Protein AF-A0AAN6LV15-F1 (afdb_monomer)

Structure (mmCIF, N/CA/C/O backbone):
data_AF-A0AAN6LV15-F1
#
_entry.id   AF-A0AAN6LV15-F1
#
loop_
_atom_site.group_PDB
_atom_site.id
_atom_site.type_symbol
_atom_site.label_atom_id
_atom_site.label_alt_id
_atom_site.label_comp_id
_atom_site.label_asym_id
_atom_site.label_entity_id
_atom_site.label_seq_id
_atom_site.pdbx_PDB_ins_code
_atom_site.Cartn_x
_atom_site.Cartn_y
_atom_site.Cartn_z
_atom_site.occupancy
_atom_site.B_iso_or_equiv
_atom_site.auth_seq_id
_atom_site.auth_comp_id
_atom_site.auth_asym_id
_atom_site.auth_atom_id
_atom_site.pdbx_PDB_model_num
ATOM 1 N N . MET A 1 1 ? 30.707 14.503 -8.337 1.00 43.12 1 MET A N 1
ATOM 2 C CA . MET A 1 1 ? 30.090 13.322 -7.709 1.00 43.12 1 MET A CA 1
ATOM 3 C C . MET A 1 1 ? 28.657 13.357 -8.169 1.00 43.12 1 MET A C 1
ATOM 5 O O . MET A 1 1 ? 27.977 14.294 -7.770 1.00 43.12 1 MET A O 1
ATOM 9 N N . ASP A 1 2 ? 28.255 12.474 -9.079 1.00 51.06 2 ASP A N 1
ATOM 10 C CA . ASP A 1 2 ? 26.853 12.421 -9.493 1.00 51.06 2 ASP A CA 1
ATOM 11 C C . ASP A 1 2 ? 25.997 12.102 -8.259 1.00 51.06 2 ASP A C 1
ATOM 13 O O . ASP A 1 2 ? 26.263 11.100 -7.589 1.00 51.06 2 ASP A O 1
ATOM 17 N N . PRO A 1 3 ? 25.038 12.968 -7.891 1.00 62.19 3 PRO A N 1
ATOM 18 C CA . PRO A 1 3 ? 24.199 12.798 -6.707 1.00 62.19 3 PRO A CA 1
ATOM 19 C C . PRO A 1 3 ? 23.083 11.762 -6.921 1.00 62.19 3 PRO A C 1
ATOM 21 O O . PRO A 1 3 ? 22.131 11.717 -6.146 1.00 62.19 3 PRO A O 1
ATOM 24 N N . GLU A 1 4 ? 23.172 10.939 -7.967 1.00 69.31 4 GLU A N 1
ATOM 25 C CA . GLU A 1 4 ? 22.155 9.948 -8.281 1.00 69.31 4 GLU A CA 1
ATOM 26 C C . GLU A 1 4 ? 22.434 8.632 -7.560 1.00 69.31 4 GLU A C 1
ATOM 28 O O . GLU A 1 4 ? 23.417 7.925 -7.802 1.00 69.31 4 GLU A O 1
ATOM 33 N N . HIS A 1 5 ? 21.543 8.296 -6.632 1.00 74.88 5 HIS A N 1
ATOM 34 C CA . HIS A 1 5 ? 21.524 6.986 -6.008 1.00 74.88 5 HIS A CA 1
ATOM 35 C C . HIS A 1 5 ? 20.860 5.977 -6.945 1.00 74.88 5 HIS A C 1
ATOM 37 O O . HIS A 1 5 ? 19.821 6.249 -7.544 1.00 74.88 5 HIS A O 1
ATOM 43 N N . ARG A 1 6 ? 21.451 4.782 -7.044 1.00 85.00 6 ARG A N 1
ATOM 44 C CA . ARG A 1 6 ? 20.890 3.680 -7.830 1.00 85.00 6 ARG A CA 1
ATOM 45 C C . ARG A 1 6 ? 19.478 3.347 -7.331 1.00 85.00 6 ARG A C 1
ATOM 47 O O . ARG A 1 6 ? 19.296 3.093 -6.139 1.00 85.00 6 ARG A O 1
ATOM 54 N N . LYS A 1 7 ? 18.518 3.286 -8.257 1.00 89.25 7 LYS A N 1
ATOM 55 C CA . LYS A 1 7 ? 17.155 2.810 -7.986 1.00 89.25 7 LYS A CA 1
ATOM 56 C C . LYS A 1 7 ? 17.146 1.346 -7.542 1.00 89.25 7 LYS A C 1
ATOM 58 O O . LYS A 1 7 ? 18.056 0.567 -7.842 1.00 89.25 7 LYS A O 1
ATOM 63 N N . ILE A 1 8 ? 16.113 0.977 -6.798 1.00 91.00 8 ILE A N 1
ATOM 64 C CA . ILE A 1 8 ? 15.896 -0.389 -6.333 1.00 91.00 8 ILE A CA 1
ATOM 65 C C . ILE A 1 8 ? 15.261 -1.184 -7.476 1.00 91.00 8 ILE A C 1
ATOM 67 O O . ILE A 1 8 ? 14.148 -0.886 -7.893 1.00 91.00 8 ILE A O 1
ATOM 71 N N . GLU A 1 9 ? 15.963 -2.211 -7.949 1.00 93.06 9 GLU A N 1
ATOM 72 C CA . GLU A 1 9 ? 15.467 -3.119 -8.987 1.00 93.06 9 GLU A CA 1
ATOM 73 C C . GLU A 1 9 ? 14.632 -4.244 -8.371 1.00 93.06 9 GLU A C 1
ATOM 75 O O . GLU A 1 9 ? 15.110 -4.984 -7.505 1.00 93.06 9 GLU A O 1
ATOM 80 N N . LEU A 1 10 ? 13.407 -4.408 -8.860 1.00 92.62 10 LEU A N 1
ATOM 81 C CA . LEU A 1 10 ? 12.545 -5.548 -8.573 1.00 92.62 10 LEU A CA 1
ATOM 82 C C . LEU A 1 10 ? 12.568 -6.545 -9.731 1.00 92.62 10 LEU A C 1
ATOM 84 O O . LEU A 1 10 ? 12.761 -6.176 -10.889 1.00 92.62 10 LEU A O 1
ATOM 88 N N . GLN A 1 11 ? 12.359 -7.821 -9.404 1.00 90.50 11 GLN A N 1
ATOM 89 C CA . GLN A 1 11 ? 12.328 -8.894 -10.399 1.00 90.50 11 GLN A CA 1
ATOM 90 C C . GLN A 1 11 ? 10.990 -8.923 -11.146 1.00 90.50 11 GLN A C 1
ATOM 92 O O . GLN A 1 11 ? 10.932 -9.328 -12.307 1.00 90.50 11 GLN A O 1
ATOM 97 N N . SER A 1 12 ? 9.906 -8.505 -10.484 1.00 88.25 12 SER A N 1
ATOM 98 C CA . SER A 1 12 ? 8.559 -8.546 -11.049 1.00 88.25 12 SER A CA 1
ATOM 99 C C . SER A 1 12 ? 7.612 -7.490 -10.455 1.00 88.25 12 SER A C 1
ATOM 101 O O . SER A 1 12 ? 7.840 -6.998 -9.345 1.00 88.25 12 SER A O 1
ATOM 103 N N . PRO A 1 13 ? 6.486 -7.190 -11.132 1.00 87.94 13 PRO A N 1
ATOM 104 C CA . PRO A 1 13 ? 5.408 -6.378 -10.561 1.00 87.94 13 PRO A CA 1
ATOM 105 C C . PRO A 1 13 ? 4.778 -6.998 -9.304 1.00 87.94 13 PRO A C 1
ATOM 107 O O . PRO A 1 13 ? 4.350 -6.277 -8.401 1.00 87.94 13 PRO A O 1
ATOM 110 N N . ALA A 1 14 ? 4.762 -8.332 -9.209 1.00 89.88 14 ALA A N 1
ATOM 111 C CA . ALA A 1 14 ? 4.242 -9.046 -8.046 1.00 89.88 14 ALA A CA 1
ATOM 112 C C . ALA A 1 14 ? 5.032 -8.717 -6.769 1.00 89.88 14 ALA A C 1
ATOM 114 O O . ALA A 1 14 ? 4.436 -8.588 -5.697 1.00 89.88 14 ALA A O 1
ATOM 115 N N . ASP A 1 15 ? 6.345 -8.495 -6.883 1.00 90.75 15 ASP A N 1
ATOM 116 C CA . ASP A 1 15 ? 7.184 -8.087 -5.752 1.00 90.75 15 ASP A CA 1
ATOM 117 C C . ASP A 1 15 ? 6.777 -6.710 -5.222 1.00 90.75 15 ASP A C 1
ATOM 119 O O . ASP A 1 15 ? 6.704 -6.503 -4.010 1.00 90.75 15 ASP A O 1
ATOM 123 N N . LEU A 1 16 ? 6.447 -5.770 -6.114 1.00 89.88 16 LEU A N 1
ATOM 124 C CA . LEU A 1 16 ? 5.976 -4.445 -5.715 1.00 89.88 16 LEU A CA 1
ATOM 125 C C . LEU A 1 16 ? 4.654 -4.553 -4.949 1.00 89.88 16 LEU A C 1
ATOM 127 O O . LEU A 1 16 ? 4.513 -3.979 -3.866 1.00 89.88 16 LEU A O 1
ATOM 131 N N . THR A 1 17 ? 3.703 -5.332 -5.472 1.00 91.31 17 THR A N 1
ATOM 132 C CA . THR A 1 17 ? 2.42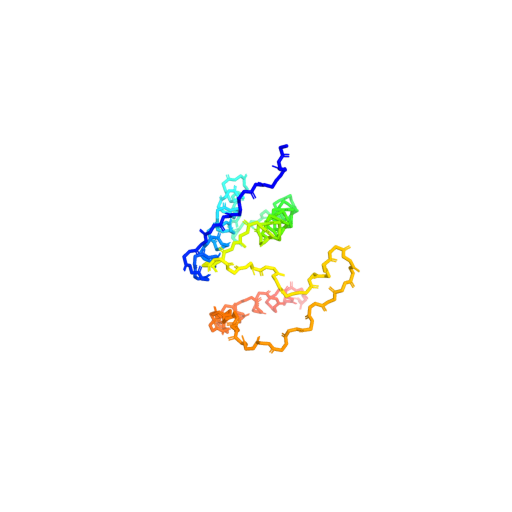6 -5.608 -4.799 1.00 91.31 17 THR A CA 1
ATOM 133 C C . THR A 1 17 ? 2.660 -6.236 -3.429 1.00 91.31 17 THR A C 1
ATOM 135 O O . THR A 1 17 ? 2.100 -5.766 -2.433 1.00 91.31 17 THR A O 1
ATOM 138 N N . HIS A 1 18 ? 3.545 -7.230 -3.351 1.00 91.88 18 HIS A N 1
ATOM 139 C CA . HIS A 1 18 ? 3.911 -7.892 -2.106 1.00 91.88 18 HIS A CA 1
ATOM 140 C C . HIS A 1 18 ? 4.463 -6.904 -1.073 1.00 91.88 18 HIS A C 1
ATOM 142 O O . HIS A 1 18 ? 3.954 -6.849 0.048 1.00 91.88 18 HIS A O 1
ATOM 148 N N . LEU A 1 19 ? 5.425 -6.060 -1.459 1.00 91.94 19 LEU A N 1
ATOM 149 C CA . LEU A 1 19 ? 5.997 -5.029 -0.591 1.00 91.94 19 LEU A CA 1
ATOM 150 C C . LEU A 1 19 ? 4.935 -4.037 -0.106 1.00 91.94 19 LEU A C 1
ATOM 152 O O . LEU A 1 19 ? 4.902 -3.700 1.079 1.00 91.94 19 LEU A O 1
ATOM 156 N N . THR A 1 20 ? 4.023 -3.599 -0.981 1.00 92.38 20 THR A N 1
ATOM 157 C CA . THR A 1 20 ? 2.949 -2.678 -0.572 1.00 92.38 20 THR A CA 1
ATOM 158 C C . THR A 1 20 ? 1.975 -3.318 0.421 1.00 92.38 20 THR A C 1
ATOM 160 O O . THR A 1 20 ? 1.548 -2.664 1.376 1.00 92.38 20 THR A O 1
ATOM 163 N N . SER A 1 21 ? 1.645 -4.599 0.233 1.00 93.38 21 SER A N 1
ATOM 164 C CA . SER A 1 21 ? 0.777 -5.364 1.131 1.00 93.38 21 SER A CA 1
ATOM 165 C C . SER A 1 21 ? 1.441 -5.602 2.487 1.00 93.38 21 SER A C 1
ATOM 167 O O . SER A 1 21 ? 0.839 -5.343 3.535 1.00 93.38 21 SER A O 1
ATOM 169 N N . GLN A 1 22 ? 2.714 -6.010 2.486 1.00 95.31 22 GLN A N 1
ATOM 170 C CA . GLN A 1 22 ? 3.499 -6.185 3.704 1.00 95.31 22 GLN A CA 1
ATOM 171 C C . GLN A 1 22 ? 3.626 -4.879 4.481 1.00 95.31 22 GLN A C 1
ATOM 173 O O . GLN A 1 22 ? 3.407 -4.877 5.689 1.00 95.31 22 GLN A O 1
ATOM 178 N N . LEU A 1 23 ? 3.917 -3.762 3.807 1.00 94.50 23 LEU A N 1
ATOM 179 C CA . LEU A 1 23 ? 4.035 -2.459 4.456 1.00 94.50 23 LEU A CA 1
ATOM 180 C C . LEU A 1 23 ? 2.732 -2.063 5.159 1.00 94.50 23 LEU A C 1
ATOM 182 O O . LEU A 1 23 ? 2.760 -1.697 6.332 1.00 94.50 23 LEU A O 1
ATOM 186 N N . ARG A 1 24 ? 1.590 -2.186 4.471 1.00 94.69 24 ARG A N 1
ATOM 187 C CA . ARG A 1 24 ? 0.267 -1.908 5.056 1.00 94.69 24 ARG A CA 1
ATOM 188 C C . ARG A 1 24 ? -0.028 -2.816 6.247 1.00 94.69 24 ARG A C 1
ATOM 190 O O . ARG A 1 24 ? -0.442 -2.340 7.301 1.00 94.69 24 ARG A O 1
ATOM 197 N N . THR A 1 25 ? 0.237 -4.111 6.102 1.00 95.19 25 THR A N 1
ATOM 198 C CA . THR A 1 25 ? 0.009 -5.105 7.159 1.00 95.19 25 THR A CA 1
ATOM 199 C C . THR A 1 25 ? 0.879 -4.828 8.384 1.00 95.19 25 THR A C 1
ATOM 201 O O . THR A 1 25 ? 0.391 -4.856 9.511 1.00 95.19 25 THR A O 1
ATOM 204 N N . LEU A 1 26 ? 2.159 -4.507 8.182 1.00 97.00 26 LEU A N 1
ATOM 205 C CA . LEU A 1 26 ? 3.087 -4.169 9.257 1.00 97.00 26 LEU A CA 1
ATOM 206 C C . LEU A 1 26 ? 2.710 -2.856 9.939 1.00 97.00 26 LEU A C 1
ATOM 208 O O . LEU A 1 26 ? 2.717 -2.798 11.166 1.00 97.00 26 LEU A O 1
ATOM 212 N N . ALA A 1 27 ? 2.341 -1.825 9.176 1.00 94.81 27 ALA A N 1
ATOM 213 C CA . ALA A 1 27 ? 1.862 -0.562 9.731 1.00 94.81 27 ALA A CA 1
ATOM 214 C C . ALA A 1 27 ? 0.628 -0.786 10.615 1.00 94.81 27 ALA A C 1
ATOM 216 O O . ALA A 1 27 ? 0.572 -0.289 11.742 1.00 94.81 27 ALA A O 1
ATOM 217 N N . ARG A 1 28 ? -0.313 -1.621 10.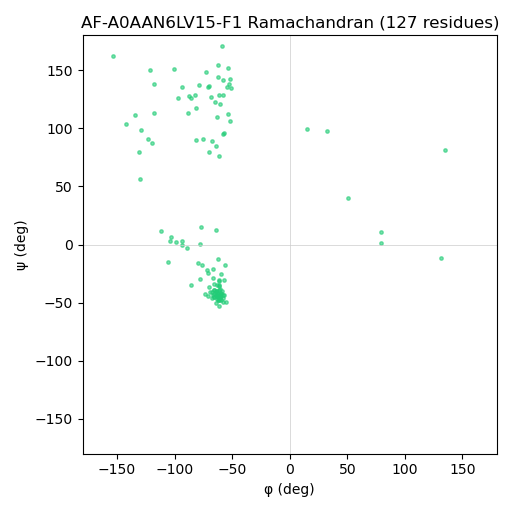155 1.00 93.75 28 ARG A N 1
ATOM 218 C CA . ARG A 1 28 ? -1.498 -1.979 10.934 1.00 93.75 28 ARG A CA 1
ATOM 219 C C . ARG A 1 28 ? -1.158 -2.785 12.182 1.00 93.75 28 ARG A C 1
ATOM 221 O O . ARG A 1 28 ? -1.620 -2.443 13.262 1.00 93.75 28 ARG A O 1
ATOM 228 N N . SER A 1 29 ? -0.292 -3.786 12.056 1.00 95.38 29 SER A N 1
ATOM 229 C CA . SER A 1 29 ? 0.189 -4.585 13.186 1.00 95.38 29 SER A CA 1
ATOM 230 C C . SER A 1 29 ? 0.875 -3.720 14.248 1.00 95.38 29 SER A C 1
ATOM 232 O O . SER A 1 29 ? 0.662 -3.921 15.442 1.00 95.38 29 SER A O 1
ATOM 234 N N . LYS A 1 30 ? 1.661 -2.722 13.828 1.00 95.38 30 LYS A N 1
ATOM 235 C CA . LYS A 1 30 ? 2.295 -1.759 14.735 1.00 95.38 30 LYS A CA 1
ATOM 236 C C . LYS A 1 30 ? 1.281 -0.852 15.418 1.00 95.38 30 LYS A C 1
ATOM 238 O O . LYS A 1 30 ? 1.417 -0.611 16.616 1.00 95.38 30 LYS A O 1
ATOM 243 N N . LEU A 1 31 ? 0.263 -0.395 14.692 1.00 93.81 31 LEU A N 1
ATOM 244 C CA . LEU A 1 31 ? -0.838 0.359 15.279 1.00 93.81 31 LEU A CA 1
ATOM 245 C C . LEU A 1 31 ? -1.584 -0.480 16.315 1.00 93.81 31 LEU A C 1
ATOM 247 O O . LEU A 1 31 ? -1.779 -0.007 17.426 1.00 93.81 31 LEU A O 1
ATOM 251 N N . ASP A 1 32 ? -1.930 -1.727 16.000 1.00 94.00 32 ASP A N 1
ATOM 252 C CA . ASP A 1 32 ? -2.655 -2.612 16.917 1.00 94.00 32 ASP A CA 1
ATOM 253 C C . ASP A 1 32 ? -1.814 -2.996 18.147 1.00 94.00 32 ASP A C 1
ATOM 255 O O . ASP A 1 32 ? -2.358 -3.208 19.228 1.00 94.00 32 ASP A O 1
ATOM 259 N N . GLN A 1 33 ? -0.482 -3.038 18.021 1.00 94.69 33 GLN A N 1
ATOM 260 C CA . GLN A 1 33 ? 0.420 -3.222 19.160 1.00 94.69 33 GLN A CA 1
ATOM 261 C C . GLN A 1 33 ? 0.377 -2.027 20.131 1.00 94.69 33 GLN A C 1
ATOM 263 O O . GLN A 1 33 ? 0.461 -2.225 21.342 1.00 94.69 33 GLN A O 1
ATOM 268 N N . ALA A 1 34 ? 0.281 -0.799 19.613 1.00 93.31 34 ALA A N 1
ATOM 269 C CA . ALA A 1 34 ? 0.264 0.427 20.416 1.00 93.31 34 ALA A CA 1
ATOM 270 C C . ALA A 1 34 ? -1.144 0.802 20.912 1.00 93.31 34 ALA A C 1
ATOM 272 O O . ALA A 1 34 ? -1.295 1.306 22.022 1.00 93.31 34 ALA A O 1
ATOM 273 N N . PHE A 1 35 ? -2.165 0.523 20.101 1.00 91.81 35 PHE A N 1
ATOM 274 C CA . PHE A 1 35 ? -3.578 0.803 20.343 1.00 91.81 35 PHE A CA 1
ATOM 275 C C . PHE A 1 35 ? -4.405 -0.463 20.069 1.00 91.81 35 PHE A C 1
ATOM 277 O O . PHE A 1 35 ? -5.000 -0.598 18.989 1.00 91.81 35 PHE A O 1
ATOM 284 N N . PRO A 1 36 ? -4.438 -1.409 21.030 1.00 90.25 36 PRO A N 1
ATOM 285 C CA . PRO A 1 36 ? -5.146 -2.670 20.866 1.00 90.25 36 PRO A CA 1
ATOM 286 C C . PRO A 1 36 ? -6.617 -2.451 20.493 1.00 90.25 36 PRO A C 1
ATOM 288 O O . PRO A 1 36 ? -7.282 -1.600 21.096 1.00 90.25 36 PRO A O 1
ATOM 291 N N . PRO A 1 37 ? -7.154 -3.206 19.518 1.00 84.12 37 PRO A N 1
ATOM 292 C CA . PRO A 1 37 ? -8.540 -3.061 19.107 1.00 84.12 37 PRO A CA 1
ATOM 293 C C . PRO A 1 37 ? -9.474 -3.379 20.277 1.00 84.12 37 PRO A C 1
ATOM 295 O O . PRO A 1 37 ? -9.373 -4.430 20.913 1.00 84.12 37 PRO A O 1
ATOM 298 N N . GLN A 1 38 ? -10.405 -2.466 20.552 1.00 82.69 38 GLN A N 1
ATOM 299 C CA . GLN A 1 38 ? -11.428 -2.686 21.566 1.00 82.69 38 GLN A CA 1
ATOM 300 C C . GLN A 1 38 ? -12.411 -3.759 21.075 1.00 82.69 38 GLN A C 1
ATOM 302 O O . GLN A 1 38 ? -12.827 -3.727 19.911 1.00 82.69 38 GLN A O 1
ATOM 307 N N . PRO A 1 39 ? -12.807 -4.718 21.929 1.00 80.25 39 PRO A N 1
ATOM 308 C CA . PRO A 1 39 ? -13.796 -5.708 21.544 1.00 80.25 39 PRO A CA 1
ATOM 309 C C . PRO A 1 39 ? -15.124 -5.014 21.229 1.00 80.25 39 PRO A C 1
ATOM 311 O O . PRO A 1 39 ? -15.520 -4.068 21.906 1.00 80.25 39 PRO A O 1
ATOM 314 N N . SER A 1 40 ? -15.857 -5.520 20.238 1.00 69.94 40 SER A N 1
ATOM 315 C CA . SER A 1 40 ? -17.155 -4.964 19.814 1.00 69.94 40 SER A CA 1
ATOM 316 C C . SER A 1 40 ? -18.232 -5.008 20.908 1.00 69.94 40 SER A C 1
ATOM 318 O O . SER A 1 40 ? -19.296 -4.422 20.756 1.00 69.94 40 SER A O 1
ATOM 320 N N . THR A 1 41 ? -17.967 -5.744 21.989 1.00 74.81 41 THR A N 1
ATOM 321 C CA . THR A 1 41 ? -18.809 -5.875 23.182 1.00 74.81 41 THR A CA 1
ATOM 322 C C . THR A 1 41 ? -18.432 -4.886 24.284 1.00 74.81 41 THR A C 1
ATOM 324 O O . THR A 1 41 ? -19.015 -4.931 25.365 1.00 74.81 41 THR A O 1
ATOM 327 N N . SER A 1 42 ? -17.416 -4.050 24.061 1.00 70.75 42 SER A N 1
ATOM 328 C CA . SER A 1 42 ? -16.987 -3.056 25.032 1.00 70.75 42 SER A CA 1
ATOM 329 C C . SER A 1 42 ? -18.064 -1.986 25.171 1.00 70.75 42 SER A C 1
ATOM 331 O O . SER A 1 42 ? -18.492 -1.390 24.187 1.00 70.75 42 SER A O 1
ATOM 333 N N . THR A 1 43 ? -18.501 -1.733 26.402 1.00 76.81 43 THR A N 1
ATOM 334 C CA . THR A 1 43 ? -19.390 -0.612 26.737 1.00 76.81 43 THR A CA 1
ATOM 335 C C . THR A 1 43 ? -18.637 0.718 26.812 1.00 76.81 43 THR A C 1
ATOM 337 O O . THR A 1 43 ? -19.236 1.737 27.155 1.00 76.81 43 THR A O 1
ATOM 340 N N . LEU A 1 44 ? -17.321 0.712 26.562 1.00 73.81 44 LEU A N 1
ATOM 341 C CA . LEU A 1 44 ? -16.520 1.927 26.524 1.00 73.81 44 LEU A CA 1
ATOM 342 C C . LEU A 1 44 ? -16.816 2.748 25.259 1.00 73.81 44 LEU A C 1
ATOM 344 O O . LEU A 1 44 ? -17.101 2.176 24.204 1.00 73.81 44 LEU A O 1
ATOM 348 N N . PRO A 1 45 ? -16.717 4.086 25.355 1.00 77.38 45 PRO A N 1
ATOM 349 C CA . PRO A 1 45 ? -16.761 4.963 24.194 1.00 77.38 45 PRO A CA 1
ATOM 350 C C . PRO A 1 45 ? -15.722 4.570 23.126 1.00 77.38 45 PRO A C 1
ATOM 352 O O . PRO A 1 45 ? -14.669 4.028 23.478 1.00 77.38 45 PRO A O 1
ATOM 355 N N . PRO A 1 46 ? -15.993 4.853 21.837 1.00 78.31 46 PRO A N 1
ATOM 356 C CA . PRO A 1 46 ? -15.021 4.682 20.759 1.00 78.31 46 PRO A CA 1
ATOM 357 C C . PRO A 1 46 ? -13.685 5.371 21.067 1.00 78.31 46 PRO A C 1
ATOM 359 O O . PRO A 1 46 ? -13.653 6.458 21.641 1.00 78.31 46 PRO A O 1
ATOM 362 N N . ASP A 1 47 ? -12.579 4.735 20.677 1.00 86.38 47 ASP A N 1
ATOM 363 C CA . ASP A 1 47 ? -11.235 5.283 20.875 1.00 86.38 47 ASP A CA 1
ATOM 364 C C . ASP A 1 47 ? -10.901 6.308 19.775 1.00 86.38 47 ASP A C 1
ATOM 366 O O . ASP A 1 47 ? -10.372 5.971 18.709 1.00 86.38 47 ASP A O 1
ATOM 370 N N . ASP A 1 48 ? -11.243 7.572 20.038 1.00 91.19 48 ASP A N 1
ATOM 371 C CA . ASP A 1 48 ? -11.018 8.701 19.125 1.00 91.19 48 ASP A CA 1
ATOM 372 C C . ASP A 1 48 ? -9.532 8.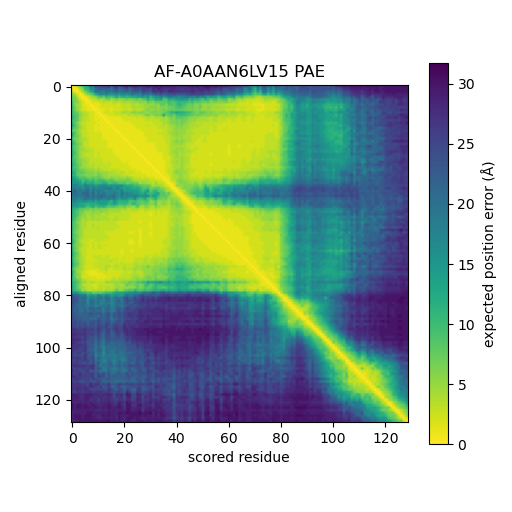930 18.813 1.00 91.19 48 ASP A C 1
ATOM 374 O O . ASP A 1 48 ? -9.186 9.387 17.719 1.00 91.19 48 ASP A O 1
ATOM 378 N N . LEU A 1 49 ? -8.636 8.626 19.760 1.00 91.50 49 LEU A N 1
ATOM 379 C CA . LEU A 1 49 ? -7.197 8.779 19.562 1.00 91.50 49 LEU A CA 1
ATOM 380 C C . LEU A 1 49 ? -6.687 7.716 18.590 1.00 91.50 49 LEU A C 1
ATOM 382 O O . LEU A 1 49 ? -5.961 8.044 17.650 1.00 91.50 49 LEU A O 1
ATOM 386 N N . ARG A 1 50 ? -7.122 6.462 18.760 1.00 92.19 50 ARG A N 1
ATOM 387 C CA . ARG A 1 50 ? -6.804 5.384 17.817 1.00 92.19 50 ARG A CA 1
ATOM 388 C C . ARG A 1 50 ? -7.271 5.725 16.404 1.00 92.19 50 ARG A C 1
ATOM 390 O O . ARG A 1 50 ? -6.510 5.520 15.463 1.00 92.19 50 ARG A O 1
ATOM 397 N N . ALA A 1 51 ? -8.482 6.263 16.246 1.00 91.62 51 ALA A N 1
ATOM 398 C CA . ALA A 1 51 ? -9.014 6.646 14.936 1.00 91.62 51 ALA A CA 1
ATOM 399 C C . ALA A 1 51 ? -8.176 7.745 14.253 1.00 91.62 51 ALA A C 1
ATOM 401 O O . ALA A 1 51 ? -7.890 7.663 13.058 1.00 91.62 51 ALA A O 1
ATOM 402 N N . GLN A 1 52 ? -7.731 8.752 15.009 1.00 95.31 52 GLN A N 1
ATOM 403 C CA . GLN A 1 52 ? -6.854 9.806 14.486 1.00 95.31 52 GLN A CA 1
ATOM 404 C C . GLN A 1 52 ? -5.482 9.263 14.079 1.00 95.31 52 GLN A C 1
ATOM 406 O O . GLN A 1 52 ? -4.992 9.571 12.992 1.00 95.31 52 GLN A O 1
ATOM 411 N N . VAL A 1 53 ? -4.874 8.428 14.925 1.00 95.81 53 VAL A N 1
ATOM 412 C CA . VAL A 1 53 ? -3.576 7.805 14.633 1.00 95.81 53 VAL A CA 1
ATOM 413 C C . VAL A 1 53 ? -3.676 6.885 13.420 1.00 95.81 53 VAL A C 1
ATOM 415 O O . VAL A 1 53 ? -2.787 6.908 12.577 1.00 95.81 53 VAL A O 1
ATOM 418 N N . GLU A 1 54 ? -4.762 6.125 13.284 1.00 94.38 54 GLU A N 1
ATOM 419 C CA . GLU A 1 54 ? -5.046 5.306 12.100 1.00 94.38 54 GLU A CA 1
ATOM 420 C C . GLU A 1 54 ? -5.034 6.147 10.825 1.00 94.38 54 GLU A C 1
ATOM 422 O O . GLU A 1 54 ? -4.271 5.846 9.910 1.00 94.38 54 GLU A O 1
ATOM 427 N N . SER A 1 55 ? -5.750 7.274 10.813 1.00 95.56 55 SER A N 1
ATOM 428 C CA . SER A 1 55 ? -5.733 8.189 9.670 1.00 95.56 55 SER A CA 1
ATOM 429 C C . SER A 1 55 ? -4.338 8.753 9.368 1.00 95.56 55 SER A C 1
ATOM 431 O O . SER A 1 55 ? -3.994 8.926 8.198 1.00 95.56 55 SER A O 1
ATOM 433 N N . MET A 1 56 ? -3.533 9.062 10.391 1.00 97.00 56 MET A N 1
ATOM 434 C CA . MET A 1 56 ? -2.166 9.564 10.203 1.00 97.00 56 MET A CA 1
ATOM 435 C C . MET A 1 56 ? -1.230 8.483 9.656 1.00 97.00 56 MET A C 1
ATOM 437 O O . MET A 1 56 ? -0.418 8.762 8.775 1.00 97.00 56 MET A O 1
ATOM 441 N N . VAL A 1 57 ? -1.346 7.252 10.158 1.00 96.25 57 VAL A N 1
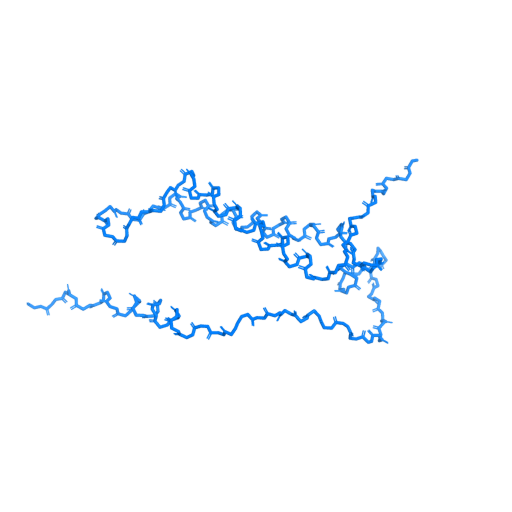ATOM 442 C CA . VAL A 1 57 ? -0.568 6.102 9.685 1.00 96.25 57 VAL A CA 1
ATOM 443 C C . VAL A 1 57 ? -0.919 5.790 8.234 1.00 96.25 57 VAL A C 1
ATOM 445 O O . VAL A 1 57 ? -0.011 5.595 7.430 1.00 96.25 57 VAL A O 1
ATOM 448 N N . ASP A 1 58 ? -2.199 5.818 7.870 1.00 94.31 58 ASP A N 1
ATOM 449 C CA . ASP A 1 58 ? -2.636 5.590 6.492 1.00 94.31 58 ASP A CA 1
ATOM 450 C C . ASP A 1 58 ? -2.085 6.658 5.538 1.00 94.31 58 ASP A C 1
ATOM 452 O O . ASP A 1 58 ? -1.547 6.328 4.476 1.00 94.31 58 ASP A O 1
ATOM 456 N N . ALA A 1 59 ? -2.139 7.934 5.935 1.00 95.44 59 ALA A N 1
ATOM 457 C CA . ALA A 1 59 ? -1.558 9.032 5.163 1.00 95.44 59 ALA A CA 1
ATOM 458 C C . ALA A 1 59 ? -0.034 8.884 5.011 1.00 95.44 59 ALA A C 1
ATOM 460 O O . ALA A 1 59 ? 0.506 9.061 3.917 1.00 95.44 59 ALA A O 1
ATOM 461 N N . PHE A 1 60 ? 0.657 8.501 6.086 1.00 95.81 60 PHE A N 1
ATOM 462 C CA . PHE A 1 60 ? 2.094 8.247 6.063 1.00 95.81 60 PHE A CA 1
ATOM 463 C C . PHE A 1 60 ? 2.454 7.088 5.126 1.00 95.81 60 PHE A C 1
ATOM 465 O O . PHE A 1 60 ? 3.334 7.232 4.279 1.00 95.81 60 PHE A O 1
ATOM 472 N N . VAL A 1 61 ? 1.754 5.954 5.223 1.00 94.19 61 VAL A N 1
ATOM 473 C CA . VAL A 1 61 ? 1.973 4.800 4.338 1.00 94.19 61 V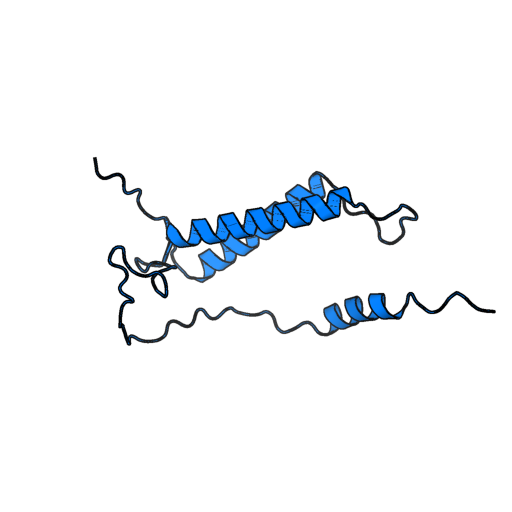AL A CA 1
ATOM 474 C C . VAL A 1 61 ? 1.732 5.193 2.881 1.00 94.19 61 VAL A C 1
ATOM 476 O O . VAL A 1 61 ? 2.532 4.835 2.019 1.00 94.19 61 VAL A O 1
ATOM 479 N N . ALA A 1 62 ? 0.686 5.972 2.592 1.00 91.94 62 ALA A N 1
ATOM 480 C CA . ALA A 1 62 ? 0.427 6.475 1.245 1.00 91.94 62 ALA A CA 1
ATOM 481 C C . ALA A 1 62 ? 1.574 7.357 0.720 1.00 91.94 62 ALA A C 1
ATOM 483 O O . ALA A 1 62 ? 2.014 7.182 -0.418 1.00 91.94 62 ALA A O 1
ATOM 484 N N . GLN A 1 63 ? 2.106 8.256 1.553 1.00 92.25 63 GLN A N 1
ATOM 485 C CA . GLN A 1 63 ? 3.251 9.095 1.199 1.00 92.25 63 GLN A CA 1
ATOM 486 C C . GLN A 1 63 ? 4.511 8.261 0.930 1.00 92.25 63 GLN A C 1
ATOM 488 O O . GLN A 1 63 ? 5.197 8.493 -0.066 1.00 92.25 63 GLN A O 1
ATOM 493 N N . VAL A 1 64 ? 4.799 7.270 1.778 1.00 94.19 64 VAL A N 1
ATOM 494 C CA . VAL A 1 64 ? 5.941 6.361 1.601 1.00 94.19 64 VAL A CA 1
ATOM 495 C C . VAL A 1 64 ? 5.808 5.581 0.299 1.00 94.19 64 VAL A C 1
ATOM 497 O O . VAL A 1 64 ? 6.752 5.550 -0.483 1.00 94.19 64 VAL A O 1
ATOM 500 N N . LEU A 1 65 ? 4.639 4.997 0.027 1.00 90.50 65 LEU A N 1
ATOM 501 C CA . LEU A 1 65 ? 4.395 4.258 -1.213 1.00 90.50 65 LEU A CA 1
ATOM 502 C C . LEU A 1 65 ? 4.533 5.154 -2.449 1.00 90.50 65 LEU A C 1
ATOM 504 O O . LEU A 1 65 ? 5.101 4.720 -3.449 1.00 90.50 65 LEU A O 1
ATOM 508 N N . SER A 1 66 ? 4.064 6.402 -2.375 1.00 88.69 66 SER A N 1
ATOM 509 C CA . SER A 1 66 ? 4.249 7.386 -3.444 1.00 88.69 66 SER A CA 1
ATOM 510 C C . SER A 1 66 ? 5.734 7.674 -3.689 1.00 88.69 66 SER A C 1
ATOM 512 O O . SER A 1 66 ? 6.219 7.496 -4.804 1.00 88.69 66 SER A O 1
ATOM 514 N N . GLY A 1 67 ? 6.498 8.023 -2.649 1.00 87.12 67 GLY A N 1
ATOM 515 C CA . GLY A 1 67 ? 7.937 8.292 -2.771 1.00 87.12 67 GLY A CA 1
ATOM 516 C C . GLY A 1 67 ? 8.750 7.072 -3.218 1.00 87.12 67 GLY A C 1
ATOM 517 O O . GLY A 1 67 ? 9.690 7.194 -4.002 1.00 87.12 67 GLY A O 1
ATOM 518 N N . MET A 1 68 ? 8.353 5.879 -2.778 1.00 88.62 68 MET A N 1
ATOM 519 C CA . MET A 1 68 ? 8.998 4.619 -3.133 1.00 88.62 68 MET A CA 1
ATOM 520 C C . MET A 1 68 ? 8.887 4.320 -4.631 1.00 88.62 68 MET A C 1
ATOM 522 O O . MET A 1 68 ? 9.875 3.919 -5.238 1.00 88.62 68 MET A O 1
ATOM 526 N N . ARG A 1 69 ? 7.728 4.581 -5.251 1.00 86.38 69 ARG A N 1
ATOM 527 C CA . ARG A 1 69 ? 7.521 4.367 -6.694 1.00 86.38 69 ARG A CA 1
ATOM 528 C C . ARG A 1 69 ? 8.526 5.143 -7.565 1.00 86.38 69 ARG A C 1
ATOM 530 O O . ARG A 1 69 ? 8.899 4.648 -8.617 1.00 86.38 69 ARG A O 1
ATOM 537 N N . HIS A 1 70 ? 9.015 6.305 -7.117 1.00 85.44 70 HIS A N 1
ATOM 538 C CA . HIS A 1 70 ? 10.004 7.114 -7.855 1.00 85.44 70 HIS A CA 1
ATOM 539 C C . HIS A 1 70 ? 11.408 6.490 -7.853 1.00 85.44 70 HIS A C 1
ATOM 541 O O . HIS A 1 70 ? 12.226 6.789 -8.720 1.00 85.44 70 HIS A O 1
ATOM 547 N N . ASN A 1 71 ? 11.681 5.623 -6.877 1.00 88.44 71 ASN A N 1
ATOM 548 C CA . ASN A 1 71 ? 12.993 5.036 -6.620 1.00 88.44 71 ASN A CA 1
ATOM 549 C C . ASN A 1 71 ? 13.036 3.528 -6.907 1.00 88.44 71 ASN A C 1
ATOM 551 O O . ASN A 1 71 ? 13.997 2.865 -6.514 1.00 88.44 71 ASN A O 1
ATOM 555 N N . ILE A 1 72 ? 12.005 2.984 -7.562 1.00 90.81 72 ILE A N 1
ATOM 556 C CA . ILE A 1 72 ? 11.914 1.575 -7.946 1.00 90.81 72 ILE A CA 1
ATOM 557 C C . ILE A 1 72 ? 11.833 1.450 -9.466 1.00 90.81 72 ILE A C 1
ATOM 559 O O . ILE A 1 72 ? 11.074 2.164 -10.125 1.00 90.81 72 ILE A O 1
ATOM 563 N N . SER A 1 73 ? 12.566 0.476 -9.982 1.00 91.50 73 SER A N 1
ATOM 564 C CA . SER A 1 73 ? 12.489 -0.026 -11.349 1.00 91.50 73 SER A CA 1
ATOM 565 C C . SER A 1 73 ? 12.167 -1.523 -11.326 1.00 91.50 73 SER A C 1
ATOM 567 O O . SER A 1 73 ? 12.477 -2.232 -10.369 1.00 91.50 73 SER A O 1
ATOM 569 N N . ILE A 1 74 ? 11.485 -2.009 -12.358 1.00 89.50 74 ILE A N 1
ATOM 570 C CA . ILE A 1 74 ? 11.170 -3.423 -12.559 1.00 89.50 74 ILE A CA 1
ATOM 571 C C . ILE A 1 74 ? 11.857 -3.831 -13.855 1.00 89.50 74 ILE A C 1
ATOM 573 O O . ILE A 1 74 ? 11.496 -3.342 -14.922 1.00 89.50 74 ILE A O 1
ATOM 577 N N . ASN A 1 75 ? 12.862 -4.703 -13.766 1.00 87.06 75 ASN A N 1
ATOM 578 C CA . ASN A 1 75 ? 13.662 -5.129 -14.920 1.00 87.06 75 ASN A CA 1
ATOM 579 C C . ASN A 1 75 ? 14.199 -3.949 -15.764 1.00 87.06 75 ASN A C 1
ATOM 581 O O . ASN A 1 75 ? 14.196 -4.004 -16.993 1.00 87.06 75 ASN A O 1
ATOM 585 N N . GLY A 1 76 ? 14.643 -2.870 -15.108 1.00 82.75 76 GLY A N 1
ATOM 586 C CA . GLY A 1 76 ? 15.142 -1.658 -15.768 1.00 82.75 76 GLY A CA 1
ATOM 587 C C . GLY A 1 76 ? 14.072 -0.692 -16.298 1.00 82.75 76 GLY A C 1
ATOM 588 O O . GLY A 1 76 ? 14.433 0.343 -16.854 1.00 82.75 76 GLY A O 1
ATOM 589 N N . VAL A 1 77 ? 12.779 -0.987 -16.118 1.00 83.19 77 VAL A N 1
ATOM 590 C CA . VAL A 1 77 ? 11.672 -0.070 -16.436 1.00 83.19 77 VAL A CA 1
ATOM 591 C C . VAL A 1 77 ? 11.230 0.662 -15.173 1.00 83.19 77 VAL A C 1
ATOM 593 O O . VAL A 1 77 ? 10.907 0.043 -14.160 1.00 83.19 77 VAL A O 1
ATOM 596 N N . ASP A 1 78 ? 11.194 1.989 -15.222 1.00 84.38 78 ASP A N 1
ATOM 597 C CA . ASP A 1 78 ? 10.764 2.814 -14.094 1.00 84.38 78 ASP A CA 1
ATOM 598 C C . ASP A 1 78 ? 9.257 2.703 -13.833 1.00 84.38 78 ASP A C 1
ATOM 600 O O . ASP A 1 78 ? 8.434 2.855 -14.735 1.00 84.38 78 ASP A O 1
ATOM 604 N N . VAL A 1 79 ? 8.882 2.557 -12.560 1.00 78.31 79 VAL A N 1
ATOM 605 C CA . VAL A 1 79 ? 7.472 2.426 -12.144 1.00 78.31 79 VAL A CA 1
ATOM 606 C C . VAL A 1 79 ? 6.658 3.713 -12.382 1.00 78.31 79 VAL A C 1
ATOM 608 O O . VAL A 1 79 ? 5.434 3.657 -12.477 1.00 78.31 79 VAL A O 1
ATOM 611 N N . ILE A 1 80 ? 7.311 4.878 -12.493 1.00 69.81 80 ILE A N 1
ATOM 612 C CA . ILE A 1 80 ? 6.663 6.197 -12.674 1.00 69.81 80 ILE A CA 1
ATOM 613 C C . ILE A 1 80 ? 6.762 6.738 -14.108 1.00 69.81 80 ILE A C 1
ATOM 615 O O . ILE A 1 80 ? 6.227 7.805 -14.394 1.00 69.81 80 ILE A O 1
ATOM 619 N N . ALA A 1 81 ? 7.338 5.995 -15.058 1.00 52.22 81 ALA A N 1
ATOM 620 C CA . ALA A 1 81 ? 7.552 6.473 -16.431 1.00 52.22 81 ALA A CA 1
ATOM 621 C C . ALA A 1 81 ? 6.280 6.787 -17.261 1.00 52.22 81 ALA A C 1
ATOM 623 O O . ALA A 1 81 ? 6.377 7.028 -18.460 1.00 52.22 81 ALA A O 1
ATOM 624 N N . ARG A 1 82 ? 5.081 6.857 -16.668 1.00 45.66 82 ARG A N 1
ATOM 625 C CA . ARG A 1 82 ? 3.893 7.413 -17.329 1.00 45.66 82 ARG A CA 1
ATOM 626 C C . ARG A 1 82 ? 3.193 8.458 -16.463 1.00 45.66 82 ARG A C 1
ATOM 628 O O . ARG A 1 82 ? 2.376 8.126 -15.608 1.00 45.66 82 ARG A O 1
ATOM 635 N N . GLY A 1 83 ? 3.476 9.731 -16.752 1.00 47.34 83 GLY A N 1
ATOM 636 C CA . GLY A 1 83 ? 2.607 10.859 -16.392 1.00 47.34 83 GLY A CA 1
ATOM 637 C C . GLY A 1 83 ? 3.281 12.053 -15.715 1.00 47.34 83 GLY A C 1
ATOM 638 O O . GLY A 1 83 ? 2.647 13.101 -15.616 1.00 47.34 83 GLY A O 1
ATOM 639 N N . ALA A 1 84 ? 4.533 11.932 -15.271 1.00 48.47 84 ALA A N 1
ATOM 640 C CA . ALA A 1 84 ? 5.308 13.096 -14.854 1.00 48.47 84 ALA A CA 1
ATOM 641 C C . ALA A 1 84 ? 5.910 13.762 -16.104 1.00 48.47 84 ALA A C 1
ATOM 643 O O . ALA A 1 84 ? 6.506 13.044 -16.911 1.00 48.47 84 ALA A O 1
ATOM 644 N N . PRO A 1 85 ? 5.739 15.083 -16.300 1.00 49.72 85 PRO A N 1
ATOM 645 C CA . PRO A 1 85 ? 6.526 15.785 -17.299 1.00 49.72 85 PRO A CA 1
ATOM 646 C C . PRO A 1 85 ? 8.009 15.605 -16.958 1.00 49.72 85 PRO A C 1
ATOM 648 O O . PRO A 1 85 ? 8.382 15.587 -15.781 1.00 49.72 85 PRO A O 1
ATOM 651 N N . ASP A 1 86 ? 8.833 15.435 -17.982 1.00 57.72 86 ASP A N 1
ATOM 652 C CA . ASP A 1 86 ? 10.286 15.515 -17.845 1.00 57.72 86 ASP A CA 1
ATOM 653 C C . ASP A 1 86 ? 10.700 16.908 -17.305 1.00 57.72 86 ASP A C 1
ATOM 655 O O . ASP A 1 86 ? 9.874 17.816 -17.161 1.00 57.72 86 ASP A O 1
ATOM 659 N N . GLU A 1 87 ? 11.975 17.088 -16.937 1.00 54.38 87 GLU A N 1
ATOM 660 C CA . GLU A 1 87 ? 12.478 18.349 -16.354 1.00 54.38 87 GLU A CA 1
ATOM 661 C C . GLU A 1 87 ? 12.222 19.584 -17.248 1.00 54.38 87 GLU A C 1
ATOM 663 O O . GLU A 1 87 ? 12.200 20.713 -16.754 1.00 54.38 87 GLU A O 1
ATOM 668 N N . ASP A 1 88 ? 11.939 19.362 -18.536 1.00 57.78 88 ASP A N 1
ATOM 669 C CA . ASP A 1 88 ? 11.608 20.369 -19.545 1.00 57.78 88 ASP A CA 1
ATOM 670 C C . ASP A 1 88 ? 10.091 20.615 -19.718 1.00 57.78 88 ASP A C 1
ATOM 672 O O . ASP A 1 88 ? 9.677 21.423 -20.555 1.00 57.78 88 ASP A O 1
ATOM 676 N N . GLY A 1 89 ? 9.231 19.972 -18.919 1.00 56.00 89 GLY A N 1
ATOM 677 C CA . GLY A 1 89 ? 7.779 20.183 -18.960 1.00 56.00 89 GLY A CA 1
ATOM 678 C C . GLY A 1 89 ? 7.063 19.453 -20.104 1.00 56.00 89 GLY A C 1
ATOM 679 O O . GLY A 1 89 ? 5.891 19.733 -20.371 1.00 56.00 89 GLY A O 1
ATOM 680 N N . ASN A 1 90 ? 7.747 18.544 -20.791 1.00 53.94 90 ASN A N 1
ATOM 681 C CA . ASN A 1 90 ? 7.250 17.788 -21.923 1.00 53.94 90 ASN A CA 1
ATOM 682 C C . ASN A 1 90 ? 6.681 16.430 -21.464 1.00 53.94 90 ASN A C 1
ATOM 684 O O . ASN A 1 90 ? 7.214 15.716 -20.616 1.00 53.94 90 ASN A O 1
ATOM 688 N N . PHE A 1 91 ? 5.519 16.076 -22.009 1.00 50.81 91 PHE A N 1
ATOM 689 C CA . PHE A 1 91 ? 4.941 14.754 -21.801 1.00 50.81 91 PHE A CA 1
ATOM 690 C C . PHE A 1 91 ? 5.515 13.830 -22.875 1.00 50.81 91 PHE A C 1
ATOM 692 O O . PHE A 1 91 ? 5.424 14.181 -24.054 1.00 50.81 91 PHE A O 1
ATOM 699 N N . PRO A 1 92 ? 6.091 12.668 -22.523 1.00 50.62 92 PRO A N 1
ATOM 700 C CA . PRO A 1 92 ? 6.571 11.740 -23.533 1.00 50.62 92 PRO A CA 1
ATOM 701 C C . PRO A 1 92 ? 5.383 11.245 -24.372 1.00 50.62 92 PRO A C 1
ATOM 703 O O . PRO A 1 92 ? 4.526 10.502 -23.890 1.00 50.62 92 PRO A O 1
ATOM 706 N N . ASP A 1 93 ? 5.328 11.687 -25.630 1.00 46.59 93 ASP A N 1
ATOM 707 C CA . ASP A 1 93 ? 4.477 11.123 -26.679 1.00 46.59 93 ASP A CA 1
ATOM 708 C C . ASP A 1 93 ? 5.034 9.741 -27.031 1.00 46.59 93 ASP A C 1
ATOM 710 O O . ASP A 1 93 ? 5.809 9.588 -27.970 1.00 46.59 93 ASP A O 1
ATOM 714 N N . ASP A 1 94 ? 4.728 8.732 -26.211 1.00 43.53 94 ASP A N 1
ATOM 715 C CA . ASP A 1 94 ? 5.078 7.348 -26.531 1.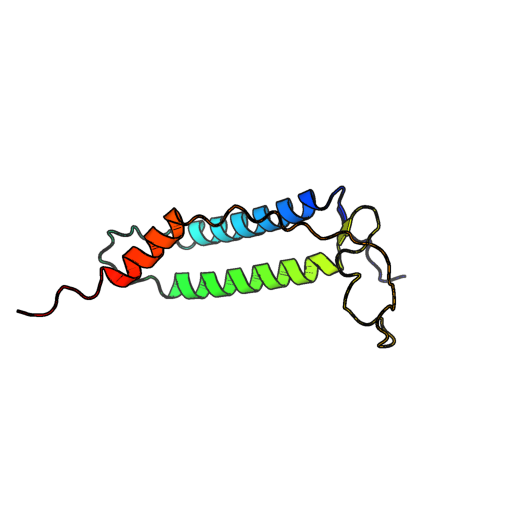00 43.53 94 ASP A CA 1
ATOM 716 C C . ASP A 1 94 ? 3.828 6.466 -26.527 1.00 43.53 94 ASP A C 1
ATOM 718 O O . ASP A 1 94 ? 3.387 5.872 -25.531 1.00 43.53 94 ASP A O 1
ATOM 722 N N . GLN A 1 95 ? 3.260 6.403 -27.730 1.00 44.84 95 GLN A N 1
ATOM 723 C CA . GLN A 1 95 ? 2.430 5.323 -28.233 1.00 44.84 95 GLN A CA 1
ATOM 724 C C . GLN A 1 95 ? 3.266 4.029 -28.252 1.00 44.84 95 GLN A C 1
ATOM 726 O O . GLN A 1 95 ? 3.728 3.593 -29.302 1.00 44.84 95 GLN A O 1
ATOM 731 N N . LYS A 1 96 ? 3.484 3.415 -27.085 1.00 41.41 96 LYS A N 1
ATOM 732 C CA . LYS A 1 96 ? 3.974 2.035 -26.966 1.00 41.41 96 LYS A CA 1
ATOM 733 C C . LYS A 1 96 ? 3.172 1.265 -25.921 1.00 41.41 96 LYS A C 1
ATOM 735 O O . LYS A 1 96 ? 3.133 1.618 -24.742 1.00 41.41 96 LYS A O 1
ATOM 740 N N . GLU A 1 97 ? 2.411 0.316 -26.453 1.00 37.56 97 GLU A N 1
ATOM 741 C CA . GLU A 1 97 ? 2.151 -1.038 -25.954 1.00 37.56 97 GLU A CA 1
ATOM 742 C C . GLU A 1 97 ? 2.143 -1.209 -24.426 1.00 37.56 97 GLU A C 1
ATOM 744 O O . GLU A 1 97 ? 3.166 -1.308 -23.761 1.00 37.56 97 GLU A O 1
ATOM 749 N N . GLU A 1 98 ? 0.920 -1.190 -23.898 1.00 48.25 98 GLU A N 1
ATOM 750 C CA . GLU A 1 98 ? 0.390 -2.094 -22.870 1.00 48.25 98 GLU A CA 1
ATOM 751 C C . GLU A 1 98 ? 1.404 -2.950 -22.085 1.00 48.25 98 GLU A C 1
ATOM 753 O O . GLU A 1 98 ? 1.716 -4.077 -22.452 1.00 48.25 98 GLU A O 1
ATOM 758 N N . GLU A 1 99 ? 1.740 -2.495 -20.881 1.00 40.97 99 GLU A N 1
ATOM 759 C CA . GLU A 1 99 ? 1.735 -3.384 -19.723 1.00 40.97 99 GLU A CA 1
ATOM 760 C C . GLU A 1 99 ? 0.732 -2.783 -18.744 1.00 40.97 99 GLU A C 1
ATOM 762 O O . GLU A 1 99 ? 1.023 -1.899 -17.937 1.00 40.97 99 GLU A O 1
ATOM 767 N N . VAL A 1 100 ? -0.529 -3.172 -18.934 1.00 42.78 100 VAL A N 1
ATOM 768 C CA . VAL A 1 100 ? -1.585 -2.936 -17.957 1.00 42.78 100 VAL A CA 1
ATOM 769 C C . VAL A 1 100 ? -1.046 -3.514 -16.657 1.00 42.78 100 VAL A C 1
ATOM 771 O O . VAL A 1 100 ? -0.855 -4.723 -16.564 1.00 42.78 100 VAL A O 1
ATOM 774 N N . VAL A 1 101 ? -0.765 -2.668 -15.664 1.00 46.47 101 VAL A N 1
ATOM 775 C CA . VAL A 1 101 ? -0.665 -3.125 -14.280 1.00 46.47 101 VAL A CA 1
ATOM 776 C C . VAL A 1 101 ? -2.012 -3.778 -14.012 1.00 46.47 101 VAL A C 1
ATOM 778 O O . VAL A 1 101 ? -3.006 -3.087 -13.789 1.00 46.47 101 VAL A O 1
ATOM 781 N N . ILE A 1 102 ? -2.082 -5.101 -14.161 1.00 41.84 102 ILE A N 1
ATOM 782 C CA . ILE A 1 102 ? -3.239 -5.875 -13.752 1.00 41.84 102 ILE A CA 1
ATOM 783 C C . ILE A 1 102 ? -3.199 -5.753 -12.235 1.00 41.84 102 ILE A C 1
ATOM 785 O O . ILE A 1 102 ? -2.517 -6.508 -11.547 1.00 41.84 102 ILE A O 1
ATOM 789 N N . GLU A 1 103 ? -3.847 -4.715 -11.712 1.00 47.25 103 GLU A N 1
ATOM 790 C CA . GLU A 1 103 ? -4.280 -4.702 -10.330 1.00 47.25 103 GLU A CA 1
ATOM 791 C C . GLU A 1 103 ? -5.184 -5.930 -10.213 1.00 47.25 103 GLU A C 1
ATOM 793 O O . GLU A 1 103 ? -6.342 -5.910 -10.632 1.00 47.25 103 GLU A O 1
ATOM 798 N N . GLU A 1 104 ? -4.620 -7.054 -9.763 1.00 47.12 104 GLU A N 1
ATOM 799 C CA . GLU A 1 104 ? -5.382 -8.242 -9.404 1.00 47.12 104 GLU A CA 1
ATOM 800 C C . GLU A 1 104 ? -6.263 -7.850 -8.215 1.00 47.12 104 GLU A C 1
ATOM 802 O O . GLU A 1 104 ? -5.897 -7.984 -7.049 1.00 47.12 104 GLU A O 1
ATOM 807 N N . PHE A 1 105 ? -7.422 -7.265 -8.515 1.00 47.38 105 PHE A N 1
ATOM 808 C CA . PHE A 1 105 ? -8.455 -7.026 -7.531 1.00 47.38 105 PHE A CA 1
ATOM 809 C C . PHE A 1 105 ? -8.952 -8.386 -7.063 1.00 47.38 105 PHE A C 1
ATOM 811 O O . PHE A 1 105 ? -9.454 -9.186 -7.858 1.00 47.38 105 PHE A O 1
ATOM 818 N N . GLU A 1 106 ? -8.863 -8.635 -5.758 1.00 56.84 106 GLU A N 1
ATOM 819 C CA . GLU A 1 106 ? -9.676 -9.687 -5.168 1.00 56.84 106 GLU A CA 1
ATOM 820 C C . GLU A 1 106 ? -11.147 -9.444 -5.561 1.00 56.84 106 GLU A C 1
ATOM 822 O O . GLU A 1 106 ? -11.607 -8.292 -5.558 1.00 56.84 106 GLU A O 1
ATOM 827 N N . PRO A 1 107 ? -11.902 -10.499 -5.921 1.00 61.75 107 PRO A N 1
ATOM 828 C C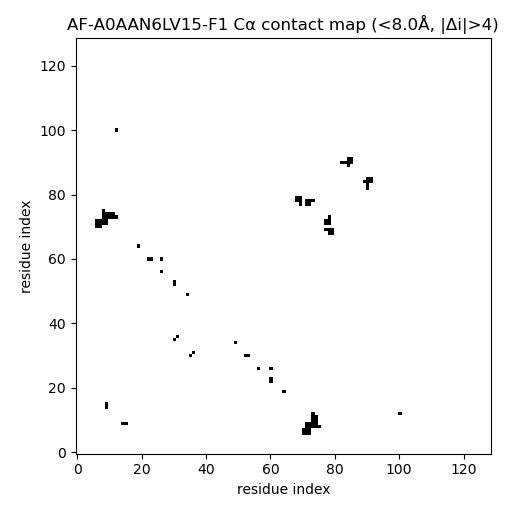A . PRO A 1 107 ? -13.312 -10.367 -6.238 1.00 61.75 107 PRO A CA 1
ATOM 829 C C . PRO A 1 107 ? -14.035 -9.623 -5.120 1.00 61.75 107 PRO A C 1
ATOM 831 O O . PRO A 1 107 ? -13.847 -9.913 -3.940 1.00 61.75 107 PRO A O 1
ATOM 834 N N . PHE A 1 108 ? -14.884 -8.674 -5.502 1.00 43.66 108 PHE A N 1
ATOM 835 C CA . PHE A 1 108 ? -15.653 -7.864 -4.568 1.00 43.66 108 PHE A CA 1
ATOM 836 C C . PHE A 1 108 ? -16.420 -8.749 -3.566 1.00 43.66 108 PHE A C 1
ATOM 838 O O . PHE A 1 108 ? -17.422 -9.375 -3.922 1.00 43.66 108 PHE A O 1
ATOM 845 N N . ASP A 1 109 ? -15.966 -8.812 -2.307 1.00 68.50 109 ASP A N 1
ATOM 846 C CA . ASP A 1 109 ? -16.601 -9.656 -1.291 1.00 68.50 109 ASP A CA 1
ATOM 847 C C . ASP A 1 109 ? -17.920 -9.028 -0.806 1.00 68.50 109 ASP A C 1
ATOM 849 O O . ASP A 1 109 ? -17.999 -8.245 0.152 1.00 68.50 109 ASP A O 1
ATOM 853 N N . GLU A 1 110 ? -19.009 -9.403 -1.479 1.00 71.75 110 GLU A N 1
ATOM 854 C CA . GLU A 1 110 ? -20.359 -8.973 -1.131 1.00 71.75 110 GLU A CA 1
ATOM 855 C C . GLU A 1 110 ? -20.782 -9.380 0.288 1.00 71.75 110 GLU A C 1
ATOM 857 O O . GLU A 1 110 ? -21.653 -8.728 0.876 1.00 71.75 110 GLU A O 1
ATOM 862 N N . LYS A 1 111 ? -20.209 -10.451 0.863 1.00 67.25 111 LYS A N 1
ATOM 863 C CA . LYS A 1 111 ? -20.534 -10.880 2.232 1.00 67.25 111 LYS A CA 1
ATOM 864 C C . LYS A 1 111 ? -19.918 -9.927 3.248 1.00 67.25 111 LYS A C 1
ATOM 866 O O . LYS A 1 111 ? -20.622 -9.531 4.183 1.00 67.25 111 LYS A O 1
ATOM 871 N N . LEU A 1 112 ? -18.670 -9.498 3.043 1.00 61.34 112 LEU A N 1
ATOM 872 C CA . LEU A 1 112 ? -18.033 -8.485 3.890 1.00 61.34 112 LEU A CA 1
ATOM 873 C C . LEU A 1 112 ? -18.805 -7.159 3.838 1.00 61.34 112 LEU A C 1
ATOM 875 O O . LEU A 1 112 ? -19.116 -6.582 4.882 1.00 61.34 112 LEU A O 1
ATOM 879 N N . ARG A 1 113 ? -19.213 -6.722 2.639 1.00 62.12 113 ARG A N 1
ATOM 880 C CA . ARG A 1 113 ? -20.003 -5.493 2.463 1.00 62.12 113 ARG A CA 1
ATOM 881 C C . ARG A 1 113 ? -21.392 -5.583 3.080 1.00 62.12 113 ARG A C 1
ATOM 883 O O . ARG A 1 113 ? -21.830 -4.625 3.713 1.00 62.12 113 ARG A O 1
ATOM 890 N N . ARG A 1 114 ? -22.100 -6.710 2.929 1.00 61.31 114 ARG A N 1
ATOM 891 C CA . ARG A 1 114 ? -23.402 -6.912 3.591 1.00 61.31 114 ARG A CA 1
ATOM 892 C C . ARG A 1 114 ? -23.271 -6.859 5.106 1.00 61.31 114 ARG A C 1
ATOM 894 O O . ARG A 1 114 ? -24.157 -6.310 5.754 1.00 61.31 114 ARG A O 1
ATOM 901 N N . ARG A 1 115 ? -22.164 -7.359 5.662 1.00 56.59 115 ARG A N 1
ATOM 902 C CA . ARG A 1 115 ? -21.877 -7.232 7.093 1.00 56.59 115 ARG A CA 1
ATOM 903 C C . ARG A 1 115 ? -21.690 -5.763 7.481 1.00 56.59 115 ARG A C 1
ATOM 905 O O . ARG A 1 115 ? -22.404 -5.300 8.356 1.00 56.59 115 ARG A O 1
ATOM 912 N N . VAL A 1 116 ? -20.860 -4.998 6.772 1.00 56.62 116 VAL A N 1
ATOM 913 C CA . VAL A 1 116 ? -20.670 -3.551 7.026 1.00 56.62 116 VAL A CA 1
ATOM 914 C C . VAL A 1 116 ? -21.975 -2.748 6.860 1.00 56.62 116 VAL A C 1
ATOM 916 O O . VAL A 1 116 ? -22.319 -1.933 7.711 1.00 56.62 116 VAL A O 1
ATOM 919 N N . GLY A 1 117 ? -22.764 -3.020 5.817 1.00 52.03 117 GLY A N 1
ATOM 920 C CA . GLY A 1 117 ? -24.059 -2.366 5.582 1.00 52.03 117 GLY A CA 1
ATOM 921 C C . GLY A 1 117 ? -25.162 -2.784 6.563 1.00 52.03 117 GLY A C 1
ATOM 922 O O . GLY A 1 117 ? -26.095 -2.020 6.806 1.00 52.03 117 GLY A O 1
ATOM 923 N N . GLY A 1 118 ? -25.055 -3.977 7.153 1.00 51.50 118 GLY A N 1
ATOM 924 C CA . GLY A 1 118 ? -25.938 -4.447 8.220 1.00 51.50 118 GLY A CA 1
ATOM 925 C C . GLY A 1 118 ? -25.719 -3.694 9.532 1.00 51.50 118 GLY A C 1
ATOM 926 O O . GLY A 1 118 ? -26.690 -3.353 10.205 1.00 51.50 118 GLY A O 1
ATOM 927 N N . TRP A 1 119 ? -24.468 -3.344 9.847 1.00 50.56 119 TRP A N 1
ATOM 928 C CA . TRP A 1 119 ? -24.136 -2.519 11.015 1.00 50.56 119 TRP A CA 1
ATOM 929 C C . TRP A 1 119 ? -24.688 -1.093 10.891 1.00 50.56 119 TRP A C 1
ATOM 931 O O . TRP A 1 119 ? -25.157 -0.530 11.875 1.00 50.56 119 TRP A O 1
ATOM 941 N N . TRP A 1 120 ? -24.742 -0.542 9.675 1.00 48.91 120 TRP A N 1
ATOM 942 C CA . TRP A 1 120 ? -25.296 0.795 9.427 1.00 48.91 120 TRP A CA 1
ATOM 943 C C . TRP A 1 120 ? -26.834 0.869 9.461 1.00 48.91 120 TRP A C 1
ATOM 945 O O . TRP A 1 120 ? -27.389 1.953 9.614 1.00 48.91 120 TRP A O 1
ATOM 955 N N . ARG A 1 121 ? -27.548 -0.262 9.338 1.00 50.47 121 ARG A N 1
ATOM 956 C CA . ARG A 1 121 ? -29.027 -0.304 9.395 1.00 50.47 121 ARG A CA 1
ATOM 957 C C . ARG A 1 121 ? -29.613 -0.867 10.692 1.00 50.47 121 ARG A C 1
ATOM 959 O O . ARG A 1 121 ? -30.797 -0.666 10.935 1.00 50.47 121 ARG A O 1
ATOM 966 N N . GLY A 1 122 ? -28.821 -1.537 11.529 1.00 45.88 122 GLY A N 1
ATOM 967 C CA . GLY A 1 122 ? -29.300 -2.125 12.788 1.00 45.88 122 GLY A CA 1
ATOM 968 C C . GLY A 1 122 ? -29.445 -1.147 13.965 1.00 45.88 122 GLY A C 1
ATOM 969 O O . GLY A 1 122 ? -30.105 -1.481 14.943 1.00 45.88 122 GLY A O 1
ATOM 970 N N . GLY A 1 123 ? -28.852 0.050 13.891 1.00 44.66 123 GLY A N 1
ATOM 971 C CA . GLY A 1 123 ? -28.726 0.969 15.035 1.00 44.66 123 GLY A CA 1
ATOM 972 C C . GLY A 1 123 ? -29.865 1.974 15.266 1.00 44.66 123 GLY A C 1
ATOM 973 O O . GLY A 1 123 ? -29.812 2.712 16.241 1.00 44.66 123 GLY A O 1
ATOM 974 N N . ILE A 1 124 ? -30.891 2.036 14.408 1.00 51.44 124 ILE A N 1
ATOM 975 C CA . ILE A 1 124 ? -31.932 3.095 14.4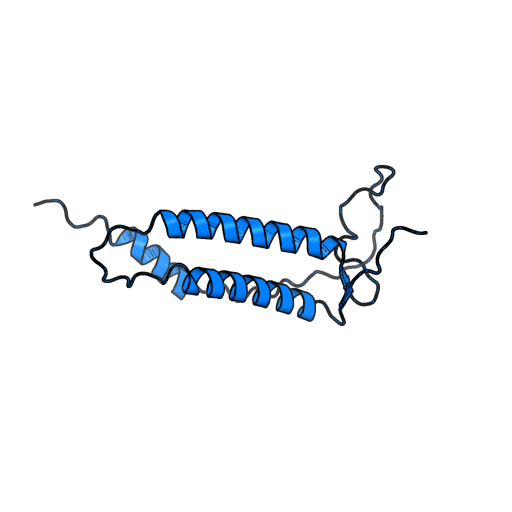53 1.00 51.44 124 ILE A CA 1
ATOM 976 C C . ILE A 1 124 ? -33.276 2.621 15.059 1.00 51.44 124 ILE A C 1
ATOM 978 O O . ILE A 1 124 ? -34.251 3.362 15.104 1.00 51.44 124 ILE A O 1
ATOM 982 N N . GLY A 1 125 ? -33.347 1.397 15.589 1.00 51.31 125 GLY A N 1
ATOM 983 C CA . GLY A 1 125 ? -34.623 0.759 15.947 1.00 51.31 125 GLY A CA 1
ATOM 984 C C . GLY A 1 125 ? -35.091 0.793 17.407 1.00 51.31 125 GLY A C 1
ATOM 985 O O . GLY A 1 125 ? -36.123 0.192 17.679 1.00 51.31 125 GLY A O 1
ATOM 986 N N . TRP A 1 126 ? -34.383 1.421 18.353 1.00 44.22 126 TRP A N 1
ATOM 987 C CA . TRP A 1 126 ? -34.731 1.328 19.786 1.00 44.22 126 TRP A CA 1
ATOM 988 C C . TRP A 1 126 ? -34.810 2.688 20.492 1.00 44.22 126 TRP A C 1
ATOM 990 O O . TRP A 1 126 ? -34.153 2.908 21.498 1.00 44.22 126 TRP A O 1
ATOM 1000 N N . TRP A 1 127 ? -35.638 3.600 19.981 1.00 45.22 127 TRP A N 1
ATOM 1001 C CA . TRP A 1 127 ? -36.242 4.677 20.778 1.00 45.22 127 TRP A CA 1
ATOM 1002 C C . TRP A 1 127 ? -37.680 4.887 20.293 1.00 45.22 127 TRP A C 1
ATOM 1004 O O . TRP A 1 127 ? -37.903 5.473 19.237 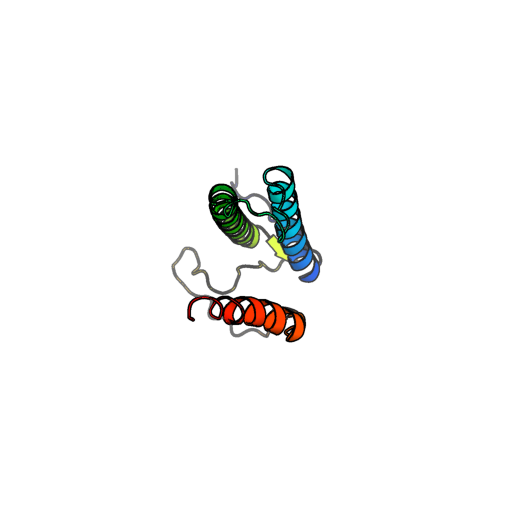1.00 45.22 127 TRP A O 1
ATOM 1014 N N . GLY A 1 128 ? -38.656 4.388 21.058 1.00 50.47 128 GLY A N 1
ATOM 1015 C CA . GLY A 1 128 ? -40.071 4.725 20.881 1.00 50.47 128 GLY A CA 1
ATOM 1016 C C . GLY A 1 128 ? -41.037 3.542 20.935 1.00 50.47 128 GLY A C 1
ATOM 1017 O O . GLY A 1 128 ? -41.506 3.094 19.892 1.00 50.47 128 GLY A O 1
ATOM 1018 N N . ARG A 1 129 ? -41.406 3.086 22.136 1.00 39.84 129 ARG A N 1
ATOM 1019 C CA . ARG A 1 129 ? -42.692 3.397 22.793 1.00 39.84 129 ARG A CA 1
ATOM 1020 C C . ARG A 1 129 ? -42.769 2.704 24.151 1.00 39.84 129 ARG A C 1
ATOM 1022 O O . ARG A 1 129 ? -42.270 1.564 24.245 1.00 39.84 129 ARG A O 1
#

pLDDT: mean 73.53, std 19.91, range [37.56, 97.0]

Mean predicted aligned error: 15.36 Å

Foldseek 3Di:
DPPDDAFAEDQDPVVLVVVLVVLVVVLVVVLCVVPPDDPPPDPDDDDPVSVVVVVVSVVVSVVVSVVNQQRYDYVNHRSPLADDQDPVRDHPPDPDDDPPPPPVDDPDPVVVVVVVVVVVPPPPPPDDD

Secondary structure (DSSP, 8-state):
----PPPEEES-HHHHHHHHHHHHHHHHHHHHHHSPPPPTT--SPP-HHHHHHHHHHHHHHHHHHHHHHHTEEETTEETTTTTSPPTTS---------------PPP--HHHHHHHHHHHHSTT-----

Nearest PDB structures (foldseek):
  4dci-assembly1_B  TM=5.516E-01  e=5.399E-01  Parasynechococcus marenigrum WH 8102
  8wmw-assembly1_K  TM=4.516E-01  e=9.698E+00  Rhodomonas salina
  9b1d-assembly1_A  TM=2.721E-01  e=3.967E+00  Saccharomyces cerevisiae W303

Solvent-accessible surface area (backbone atoms only — not comparable to full-atom values): 8365 Å² total; per-residue (Å²): 128,84,90,75,75,84,61,48,74,36,93,41,72,66,57,54,53,49,52,55,52,50,50,53,51,50,54,48,53,52,46,40,70,78,50,64,81,77,61,94,82,54,90,65,79,82,63,63,66,55,55,53,49,49,55,49,52,52,52,50,52,52,52,51,54,56,59,45,39,76,43,31,22,43,78,85,42,57,71,51,80,79,83,67,54,48,101,84,70,47,68,85,89,66,97,65,82,86,77,73,80,74,76,81,69,75,77,82,58,61,66,63,50,50,52,59,54,46,62,75,66,65,75,81,81,87,83,89,133

Organism: NCBI:txid1892770

Sequence (129 aa):
MDPEHRKIELQSPADLTHLTSQLRTLARSKLDQAFPPQPSTSTLPPDDLRAQVESMVDAFVAQVLSGMRHNISINGVDVIARGAPDEDGNFPDDQKEEEVVIEEFEPFDEKLRRRVGGWWRGGIGWWGR

Radius of gyration: 21.64 Å; Cα contacts (8 Å, |Δi|>4): 50; chains: 1; bounding box: 73×31×55 Å